Protein AF-A0A844QAG5-F1 (afdb_monomer_lite)

pLDDT: mean 86.27, std 10.76, range [54.09, 96.38]

Radius of gyration: 26.61 Å; chains: 1; bounding box: 76×36×63 Å

Secondary structure (DSSP, 8-state):
-HHHHHHHHHT-HHHHHHHHHHHHHH-TT-TTSHHHHHHHHHHHHT---PBPP--------SSHHHHHHHHHHHTT--BHHHHHHHHHHHHHHHHHHHHHHHHHHHHHHHHHHHHHHHHHHHHHHHHHHHHHHHT-

Sequence (136 aa):
METLERAIEEKDHATIKEELIRVLKENPRDQGGEVTRALQDVDQSGIDVWEAHDGDDLDVNFGTDGFELLLRGLNRNFSRDRYSRAMEIGDLAFKDQEEFDANNTYVKEGTIRGTLQIVGFMIVLMLFYYFVLMKR

Foldseek 3Di:
DVQCVVCLVVVPLLSLLVVLLVQCVVCVQCPVVSSVVSVVVNVVSVRPSADDDPPDDLPADLAPVSLVVLSVVCNVHVHPVSSVSSSVSSNRHVVVVVVVVVVVVVVVVVVVVVVVVVVVVVVVVVVVVVVVVVVD

Structure (mmCIF, N/CA/C/O backbone):
data_AF-A0A844QAG5-F1
#
_entry.id   AF-A0A844QAG5-F1
#
loop_
_atom_site.group_PDB
_atom_site.id
_atom_site.type_symbol
_atom_site.label_atom_id
_atom_site.label_alt_id
_atom_site.label_comp_id
_atom_site.label_asym_id
_atom_site.label_entity_id
_atom_site.label_seq_id
_atom_site.pdbx_PDB_ins_code
_atom_site.Cartn_x
_atom_site.Cartn_y
_atom_site.Cartn_z
_atom_site.occupancy
_atom_site.B_iso_or_equiv
_atom_site.auth_seq_id
_atom_site.auth_comp_id
_atom_site.auth_asym_id
_atom_site.auth_atom_id
_atom_site.pdbx_PDB_model_num
ATOM 1 N N . MET A 1 1 ? 5.182 4.446 11.000 1.00 69.50 1 MET A N 1
ATOM 2 C CA . MET A 1 1 ? 4.888 3.277 11.852 1.00 69.50 1 MET A CA 1
ATOM 3 C C . MET A 1 1 ? 4.282 3.696 13.179 1.00 69.50 1 MET A C 1
ATOM 5 O O . MET A 1 1 ? 3.186 3.240 13.442 1.00 69.50 1 MET A O 1
ATOM 9 N N . GLU A 1 2 ? 4.866 4.644 13.924 1.00 80.94 2 GLU A N 1
ATOM 10 C CA . GLU A 1 2 ? 4.299 5.137 15.203 1.00 80.94 2 GLU A CA 1
ATOM 11 C C . GLU A 1 2 ? 2.806 5.534 15.121 1.00 80.94 2 GLU A C 1
ATOM 13 O O . GLU A 1 2 ? 2.021 5.227 16.012 1.00 80.94 2 GLU A O 1
ATOM 18 N N . THR A 1 3 ? 2.376 6.157 14.017 1.00 89.00 3 THR A N 1
ATOM 19 C CA . THR A 1 3 ? 0.962 6.510 13.797 1.00 89.00 3 THR A CA 1
ATOM 20 C C . THR A 1 3 ? 0.054 5.291 13.611 1.00 89.00 3 THR A C 1
ATOM 22 O O . THR A 1 3 ? -1.039 5.275 14.169 1.00 89.00 3 THR A O 1
ATOM 25 N N . LEU A 1 4 ? 0.504 4.271 12.871 1.00 92.25 4 LEU A N 1
ATOM 26 C CA . LEU A 1 4 ? -0.242 3.026 12.661 1.00 92.25 4 LEU A CA 1
ATOM 27 C C . LEU A 1 4 ? -0.311 2.205 13.952 1.00 92.25 4 LEU A C 1
ATOM 29 O O . LEU A 1 4 ? -1.381 1.730 14.310 1.00 92.25 4 LEU A O 1
ATOM 33 N N . GLU A 1 5 ? 0.807 2.087 14.669 1.00 93.25 5 GLU A N 1
ATOM 34 C CA . GLU A 1 5 ? 0.885 1.401 15.963 1.00 93.25 5 GLU A CA 1
ATOM 35 C C . GLU A 1 5 ? -0.102 2.014 16.962 1.00 93.25 5 GLU A C 1
ATOM 37 O O . GLU A 1 5 ? -0.937 1.303 17.520 1.00 93.25 5 GLU A O 1
ATOM 42 N N . ARG A 1 6 ? -0.103 3.348 17.100 1.00 95.19 6 ARG A N 1
ATOM 43 C CA . ARG A 1 6 ? -1.080 4.049 17.942 1.00 95.19 6 ARG A CA 1
ATOM 44 C C . ARG A 1 6 ? -2.520 3.814 17.478 1.00 95.19 6 ARG A C 1
ATOM 46 O O . ARG A 1 6 ? -3.392 3.575 18.306 1.00 95.19 6 ARG A O 1
ATOM 53 N N . ALA A 1 7 ? -2.785 3.857 16.172 1.00 94.94 7 ALA A N 1
ATOM 54 C CA . ALA A 1 7 ? -4.127 3.622 15.641 1.00 94.94 7 ALA A CA 1
ATOM 55 C C . ALA A 1 7 ? -4.619 2.186 15.906 1.00 94.94 7 ALA A C 1
ATOM 57 O O . ALA A 1 7 ? -5.797 1.985 16.195 1.00 94.94 7 ALA A O 1
ATOM 58 N N . ILE A 1 8 ? -3.722 1.195 15.865 1.00 95.44 8 ILE A N 1
ATOM 59 C CA . ILE A 1 8 ? -4.009 -0.193 16.250 1.00 95.44 8 ILE A CA 1
ATOM 60 C C . ILE A 1 8 ? -4.343 -0.278 17.746 1.00 95.44 8 ILE A C 1
ATOM 62 O O . ILE A 1 8 ? -5.351 -0.883 18.114 1.00 95.44 8 ILE A O 1
ATOM 66 N N . GLU A 1 9 ? -3.546 0.352 18.614 1.00 95.06 9 GLU A N 1
ATOM 67 C CA . GLU A 1 9 ? -3.796 0.382 20.063 1.00 95.06 9 GLU A CA 1
ATOM 68 C C . GLU A 1 9 ? -5.146 1.029 20.408 1.00 95.06 9 GLU A C 1
ATOM 70 O O . GLU A 1 9 ? -5.907 0.509 21.230 1.00 95.06 9 GLU A O 1
ATOM 75 N N . GLU A 1 10 ? -5.469 2.137 19.741 1.00 96.00 10 GLU A N 1
ATOM 76 C CA . GLU A 1 10 ? -6.718 2.886 19.909 1.00 96.00 10 GLU A CA 1
ATOM 77 C C . GLU A 1 10 ? -7.911 2.236 19.186 1.00 96.00 10 GLU A C 1
ATOM 79 O O . GLU A 1 10 ? -9.057 2.634 19.406 1.00 96.00 10 GLU A O 1
ATOM 84 N N . LYS A 1 11 ? -7.662 1.208 18.361 1.00 94.06 11 LYS A N 1
ATOM 85 C CA . LYS A 1 11 ? -8.641 0.573 17.463 1.00 94.06 11 LYS A CA 1
ATOM 86 C C . LYS A 1 11 ? -9.345 1.585 16.559 1.00 94.06 11 LYS A C 1
ATOM 88 O O . LYS A 1 11 ? -10.547 1.484 16.310 1.00 94.06 11 LYS A O 1
ATOM 93 N N . ASP A 1 12 ? -8.603 2.568 16.063 1.00 96.25 12 ASP A N 1
ATOM 94 C CA . ASP A 1 12 ? -9.116 3.568 15.137 1.00 96.25 12 ASP A CA 1
ATOM 95 C C . ASP A 1 12 ? -9.095 3.025 13.703 1.00 96.25 12 ASP A C 1
ATOM 97 O O . ASP A 1 12 ? -8.116 3.150 12.967 1.00 96.25 12 ASP A O 1
ATOM 101 N N . HIS A 1 13 ? -10.213 2.422 13.294 1.00 95.31 13 HIS A N 1
ATOM 102 C CA . HIS A 1 13 ? -10.372 1.847 11.958 1.00 95.31 13 HIS A CA 1
ATOM 103 C C . HIS A 1 13 ? -10.135 2.867 10.836 1.00 95.31 13 HIS A C 1
ATOM 105 O O . HIS A 1 13 ? -9.646 2.479 9.776 1.00 95.31 13 HIS A O 1
ATOM 111 N N . ALA A 1 14 ? -10.499 4.139 11.028 1.00 94.81 14 ALA A N 1
ATOM 112 C CA . ALA A 1 14 ? -10.340 5.152 9.988 1.00 94.81 14 ALA A CA 1
ATOM 113 C C . ALA A 1 14 ? -8.856 5.465 9.783 1.00 94.81 14 ALA A C 1
ATOM 115 O O . ALA A 1 14 ? -8.352 5.342 8.667 1.00 94.81 14 ALA A O 1
ATOM 116 N N . THR A 1 15 ? -8.143 5.744 10.876 1.00 95.94 15 THR A N 1
ATOM 117 C CA . THR A 1 15 ? -6.706 6.033 10.826 1.00 95.94 15 THR A CA 1
ATOM 118 C C . THR A 1 15 ? -5.900 4.825 10.341 1.00 95.94 15 THR A C 1
ATOM 120 O O . THR A 1 15 ? -4.976 4.996 9.551 1.00 95.94 15 THR A O 1
ATOM 123 N N . ILE A 1 16 ? -6.264 3.591 10.720 1.00 96.38 16 ILE A N 1
ATOM 124 C CA . ILE A 1 16 ? -5.591 2.385 10.201 1.00 96.38 16 ILE A CA 1
ATOM 125 C C . ILE A 1 16 ? -5.711 2.306 8.672 1.00 96.38 16 ILE A C 1
ATOM 127 O O . ILE A 1 16 ? -4.712 2.085 7.989 1.00 96.38 16 ILE A O 1
ATOM 131 N N . LYS A 1 17 ? -6.917 2.503 8.121 1.00 96.31 17 LYS A N 1
ATOM 132 C CA . LYS A 1 17 ? -7.145 2.477 6.666 1.00 96.31 17 LYS A CA 1
ATOM 133 C C . LYS A 1 17 ? -6.330 3.557 5.959 1.00 96.31 17 LYS A C 1
ATOM 135 O O . LYS A 1 17 ? -5.650 3.261 4.980 1.00 96.31 17 LYS A O 1
ATOM 140 N N . GLU A 1 18 ? -6.366 4.788 6.466 1.00 95.69 18 GLU A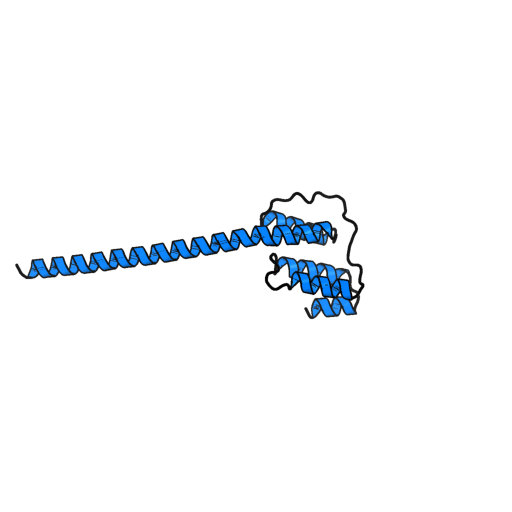 N 1
ATOM 141 C CA . GLU A 1 18 ? -5.602 5.908 5.907 1.00 95.69 18 GLU A CA 1
ATOM 142 C C . GLU A 1 18 ? -4.096 5.628 5.908 1.00 95.69 18 GLU A C 1
ATOM 144 O O . GLU A 1 18 ? -3.426 5.847 4.898 1.00 95.69 18 GLU A O 1
ATOM 149 N N . GLU A 1 19 ? -3.569 5.074 7.001 1.00 95.88 19 GLU A N 1
ATOM 150 C CA . GLU A 1 19 ? -2.156 4.727 7.121 1.00 95.88 19 GLU A CA 1
ATOM 151 C C . GLU A 1 19 ? -1.745 3.594 6.175 1.00 95.88 19 GLU A C 1
ATOM 153 O O . GLU A 1 19 ? -0.699 3.694 5.534 1.00 95.88 19 GLU A O 1
ATOM 158 N N . LEU A 1 20 ? -2.568 2.553 6.009 1.00 95.88 20 LEU A N 1
ATOM 159 C CA . LEU A 1 20 ? -2.300 1.486 5.036 1.00 95.88 20 LEU A CA 1
ATOM 160 C C . LEU A 1 20 ? -2.277 2.025 3.596 1.00 95.88 20 LEU A C 1
ATOM 162 O O . LEU A 1 20 ? -1.373 1.696 2.827 1.00 95.88 20 LEU A O 1
ATOM 166 N N . ILE A 1 21 ? -3.223 2.902 3.234 1.00 96.06 21 ILE A N 1
ATOM 167 C CA . ILE A 1 21 ? -3.247 3.565 1.917 1.00 96.06 21 ILE A CA 1
ATOM 168 C C . ILE A 1 21 ? -2.012 4.453 1.740 1.00 96.06 21 ILE A C 1
ATOM 170 O O . ILE A 1 21 ? -1.401 4.447 0.670 1.00 96.06 21 ILE A O 1
ATOM 174 N N . ARG A 1 22 ? -1.627 5.208 2.776 1.00 95.69 22 ARG A N 1
ATOM 175 C CA . ARG A 1 22 ? -0.449 6.082 2.765 1.00 95.69 22 ARG A CA 1
ATOM 176 C C . ARG A 1 22 ? 0.829 5.279 2.532 1.00 95.69 22 ARG A C 1
ATOM 178 O O . ARG A 1 22 ? 1.592 5.621 1.633 1.00 95.69 22 ARG A O 1
ATOM 185 N N . VAL A 1 23 ? 1.031 4.195 3.282 1.00 95.12 23 VAL A N 1
ATOM 186 C CA . VAL A 1 23 ? 2.205 3.318 3.143 1.00 95.12 23 VAL A CA 1
ATOM 187 C C . VAL A 1 23 ? 2.242 2.673 1.758 1.00 95.12 23 VAL A C 1
ATOM 189 O O . VAL A 1 23 ? 3.297 2.669 1.129 1.00 95.12 23 VAL A O 1
ATOM 192 N N . LEU A 1 24 ? 1.102 2.201 1.241 1.00 95.19 24 LEU A N 1
ATOM 193 C CA . LEU A 1 24 ? 1.009 1.668 -0.120 1.00 95.19 24 LEU A CA 1
ATOM 194 C C . LEU A 1 24 ? 1.349 2.725 -1.180 1.00 95.19 24 LEU A C 1
ATOM 196 O O . LEU A 1 24 ? 2.050 2.430 -2.141 1.00 95.19 24 LEU A O 1
ATOM 200 N N . LYS A 1 25 ? 0.889 3.966 -1.010 1.00 94.50 25 LYS A N 1
ATOM 201 C CA . LYS A 1 25 ? 1.195 5.068 -1.929 1.00 94.50 25 LYS A CA 1
ATOM 202 C C . LYS A 1 25 ? 2.675 5.454 -1.919 1.00 94.50 25 LYS A C 1
ATOM 204 O O . LYS A 1 25 ? 3.227 5.772 -2.968 1.00 94.50 25 LYS A O 1
ATOM 209 N N . GLU A 1 26 ? 3.294 5.475 -0.742 1.00 93.50 26 GLU A N 1
ATOM 210 C CA . GLU A 1 26 ? 4.717 5.795 -0.570 1.00 93.50 26 GLU A CA 1
ATOM 211 C C . GLU A 1 26 ? 5.619 4.665 -1.081 1.00 93.50 26 GLU A C 1
ATOM 213 O O . GLU A 1 26 ? 6.687 4.932 -1.628 1.00 93.50 26 GLU A O 1
ATOM 218 N N . ASN A 1 27 ? 5.161 3.416 -0.959 1.00 93.88 27 ASN A N 1
ATOM 219 C CA . ASN A 1 27 ? 5.905 2.216 -1.328 1.00 93.88 27 ASN A CA 1
ATOM 220 C C . ASN A 1 27 ? 5.098 1.303 -2.272 1.00 93.88 27 ASN A C 1
ATOM 222 O O . ASN A 1 27 ? 4.824 0.152 -1.926 1.00 93.88 27 ASN A O 1
ATOM 226 N N . PRO A 1 28 ? 4.755 1.758 -3.491 1.00 92.56 28 PRO A N 1
ATOM 227 C CA . PRO A 1 28 ? 3.841 1.043 -4.388 1.00 92.56 28 PRO A CA 1
ATOM 228 C C . PRO A 1 28 ? 4.330 -0.349 -4.802 1.00 92.56 28 PRO A C 1
ATOM 230 O O . PRO A 1 28 ? 3.522 -1.217 -5.112 1.00 92.56 28 PRO A O 1
ATOM 233 N N . ARG A 1 29 ? 5.648 -0.579 -4.779 1.00 93.00 29 ARG A N 1
ATOM 234 C CA . ARG A 1 29 ? 6.280 -1.862 -5.134 1.00 93.00 29 ARG A CA 1
ATOM 235 C C . ARG A 1 29 ? 6.597 -2.755 -3.942 1.00 93.00 29 ARG A C 1
ATOM 237 O O . ARG A 1 29 ? 7.117 -3.849 -4.121 1.00 93.00 29 ARG A O 1
ATOM 244 N N . ASP A 1 30 ? 6.410 -2.238 -2.732 1.00 93.00 30 ASP A N 1
ATOM 245 C CA . ASP A 1 30 ? 6.743 -2.913 -1.481 1.00 93.00 30 ASP A CA 1
ATOM 246 C C . ASP A 1 30 ? 8.136 -3.587 -1.439 1.00 93.00 30 ASP A C 1
ATOM 248 O O . ASP A 1 30 ? 8.327 -4.632 -0.820 1.00 93.00 30 ASP A O 1
ATOM 252 N N . GLN A 1 31 ? 9.151 -3.003 -2.088 1.00 87.50 31 GLN A N 1
ATOM 253 C CA . GLN A 1 31 ? 10.493 -3.609 -2.170 1.00 87.50 31 GLN A CA 1
ATOM 254 C C . GLN A 1 31 ? 11.140 -3.814 -0.790 1.00 87.50 31 GLN A C 1
ATOM 256 O O . GLN A 1 31 ? 11.938 -4.731 -0.601 1.00 87.50 31 GLN A O 1
ATOM 261 N N . GLY A 1 32 ? 10.790 -2.961 0.178 1.00 87.12 32 GLY A N 1
ATOM 262 C CA . GLY A 1 32 ? 11.212 -3.073 1.574 1.00 87.12 32 GLY A CA 1
ATOM 263 C C . GLY A 1 32 ? 10.296 -3.940 2.446 1.00 87.12 32 GLY A C 1
ATOM 264 O O . GLY A 1 32 ? 10.590 -4.121 3.630 1.00 87.12 32 GLY A O 1
ATOM 265 N N . GLY A 1 33 ? 9.182 -4.453 1.917 1.00 91.38 33 GLY A N 1
ATOM 266 C CA . GLY A 1 33 ? 8.171 -5.184 2.684 1.00 91.38 33 GLY A CA 1
ATOM 267 C C . GLY A 1 33 ? 7.434 -4.325 3.720 1.00 91.38 33 GLY A C 1
ATOM 268 O O . GLY A 1 33 ? 6.938 -4.864 4.703 1.00 91.38 33 GLY A O 1
ATOM 269 N N . GLU A 1 34 ? 7.443 -2.998 3.585 1.00 92.75 34 GLU A N 1
ATOM 270 C CA . GLU A 1 34 ? 6.785 -2.058 4.502 1.00 92.75 34 GLU A CA 1
ATOM 271 C C . GLU A 1 34 ? 5.260 -2.150 4.432 1.00 92.75 34 GLU A C 1
ATOM 273 O O . GLU A 1 34 ? 4.611 -2.180 5.476 1.00 92.75 34 GLU A O 1
ATOM 278 N N . VAL A 1 35 ? 4.699 -2.265 3.226 1.00 93.00 35 VAL A N 1
ATOM 279 C CA . VAL A 1 35 ? 3.260 -2.458 3.000 1.00 93.00 35 VAL A CA 1
ATOM 280 C C . VAL A 1 35 ? 2.832 -3.801 3.585 1.00 93.00 35 VAL A C 1
ATOM 282 O O . VAL A 1 35 ? 1.861 -3.868 4.339 1.00 93.00 35 VAL A O 1
ATOM 285 N N . THR A 1 36 ? 3.582 -4.868 3.288 1.00 93.31 36 THR A N 1
ATOM 286 C CA . THR A 1 36 ? 3.304 -6.211 3.811 1.00 93.31 36 THR A CA 1
ATOM 287 C C . THR A 1 36 ? 3.397 -6.260 5.336 1.00 93.31 36 THR A C 1
ATOM 289 O O . THR A 1 36 ? 2.530 -6.854 5.975 1.00 93.31 36 THR A O 1
ATOM 292 N N . ARG A 1 37 ? 4.412 -5.626 5.940 1.00 94.94 37 ARG A N 1
ATOM 293 C CA . ARG A 1 37 ? 4.562 -5.561 7.404 1.00 94.94 37 ARG A CA 1
ATOM 294 C C . ARG A 1 37 ? 3.415 -4.797 8.058 1.00 94.94 37 ARG A C 1
ATOM 296 O O . ARG A 1 37 ? 2.791 -5.332 8.963 1.00 94.94 37 ARG A O 1
ATOM 303 N N . ALA A 1 38 ? 3.082 -3.612 7.544 1.00 93.81 38 ALA A N 1
ATOM 304 C CA . ALA A 1 38 ? 1.966 -2.819 8.054 1.00 93.81 38 ALA A CA 1
ATOM 305 C C . ALA A 1 38 ? 0.641 -3.601 8.015 1.00 93.81 38 ALA A C 1
ATOM 307 O O . ALA A 1 38 ? -0.136 -3.564 8.968 1.00 93.81 38 ALA A O 1
ATOM 308 N N . LEU A 1 39 ? 0.403 -4.362 6.942 1.00 94.00 39 LEU A N 1
ATOM 309 C CA . LEU A 1 39 ? -0.773 -5.220 6.831 1.00 94.00 39 LEU A CA 1
ATOM 310 C C . LEU A 1 39 ? -0.766 -6.367 7.849 1.00 94.00 39 LEU A C 1
ATOM 312 O O . LEU A 1 39 ? -1.791 -6.654 8.466 1.00 94.00 39 LEU A O 1
ATOM 316 N N . GLN A 1 40 ? 0.390 -7.008 8.041 1.00 94.56 40 GLN A N 1
ATOM 317 C CA . GLN A 1 40 ? 0.558 -8.077 9.025 1.00 94.56 40 GLN A CA 1
ATOM 318 C C . GLN A 1 40 ? 0.330 -7.588 10.456 1.00 94.56 40 GLN A C 1
ATOM 320 O O . GLN A 1 40 ? -0.299 -8.308 11.227 1.00 94.56 40 GLN A O 1
ATOM 325 N N . ASP A 1 41 ? 0.795 -6.389 10.804 1.00 94.56 41 ASP A N 1
ATOM 326 C CA . ASP A 1 41 ? 0.592 -5.805 12.134 1.00 94.56 41 ASP A CA 1
ATOM 327 C C . ASP A 1 41 ? -0.908 -5.617 12.429 1.00 94.56 41 ASP A C 1
ATOM 329 O O . ASP A 1 41 ? -1.395 -5.975 13.506 1.00 94.56 41 ASP A O 1
ATOM 333 N N . VAL A 1 42 ? -1.672 -5.143 11.436 1.00 94.19 42 VAL A N 1
ATOM 334 C CA . VAL A 1 42 ? -3.133 -5.005 11.536 1.00 94.19 42 VAL A CA 1
ATOM 335 C C . VAL A 1 42 ? -3.811 -6.373 11.647 1.00 94.19 42 VAL A C 1
ATOM 337 O O . VAL A 1 42 ? -4.602 -6.578 12.567 1.00 94.19 42 VAL A O 1
ATOM 340 N N . ASP A 1 43 ? -3.476 -7.336 10.785 1.00 93.19 43 ASP A N 1
ATOM 341 C CA . ASP A 1 43 ? -4.067 -8.683 10.830 1.00 93.19 43 ASP A CA 1
ATOM 342 C C . ASP A 1 43 ? -3.761 -9.398 12.171 1.00 93.19 43 ASP A C 1
ATOM 344 O O . ASP A 1 43 ? -4.638 -10.049 12.745 1.00 93.19 43 ASP A O 1
ATOM 348 N N . GLN A 1 44 ? -2.550 -9.244 12.725 1.00 94.62 44 GLN A N 1
ATOM 349 C CA . GLN A 1 44 ? -2.155 -9.828 14.019 1.00 94.62 44 GLN A CA 1
ATOM 350 C C . GLN A 1 44 ? -2.859 -9.181 15.217 1.00 94.62 44 GLN A C 1
ATOM 352 O O . GLN A 1 44 ? -3.064 -9.842 16.237 1.00 94.62 44 GLN A O 1
ATOM 357 N N . SER A 1 45 ? -3.265 -7.915 15.098 1.00 93.25 45 SER A N 1
ATOM 358 C CA . SER A 1 45 ? -4.037 -7.221 16.135 1.00 93.25 45 SER A CA 1
ATOM 359 C C . SER A 1 45 ? -5.489 -7.714 16.250 1.00 93.25 45 SER A C 1
ATOM 361 O O . SER A 1 45 ? -6.172 -7.418 17.234 1.00 93.25 45 SER A O 1
ATOM 363 N N . GLY A 1 46 ? -5.968 -8.481 15.261 1.00 91.56 46 GLY A N 1
ATOM 364 C CA . GLY A 1 46 ? -7.338 -8.991 15.204 1.00 91.56 46 GLY A CA 1
ATOM 365 C C . GLY A 1 46 ? -8.391 -7.921 14.894 1.00 91.56 46 GLY A C 1
ATOM 366 O O . GLY A 1 46 ? -9.578 -8.153 15.128 1.00 91.56 46 GLY A O 1
ATOM 367 N N . ILE A 1 47 ? -7.976 -6.751 14.402 1.00 91.94 47 ILE A N 1
ATOM 368 C CA . ILE A 1 47 ? -8.874 -5.674 13.981 1.00 91.94 47 ILE A CA 1
ATOM 369 C C . ILE A 1 47 ? -9.343 -5.953 12.553 1.00 91.94 47 ILE A C 1
ATOM 371 O O . ILE A 1 47 ? -8.543 -6.005 11.621 1.00 91.94 47 ILE A O 1
ATOM 375 N N . ASP A 1 48 ? -10.656 -6.090 12.370 1.00 93.12 48 ASP A N 1
ATOM 376 C CA . ASP A 1 48 ? -11.241 -6.217 11.038 1.00 93.12 48 ASP A CA 1
ATOM 377 C C . ASP A 1 48 ? -11.468 -4.832 10.421 1.00 93.12 48 ASP A C 1
ATOM 379 O O . ASP A 1 48 ? -12.433 -4.126 10.729 1.00 93.12 48 ASP A O 1
ATOM 383 N N . VAL A 1 49 ? -10.527 -4.412 9.579 1.00 94.00 49 VAL A N 1
ATOM 384 C CA . VAL A 1 49 ? -10.622 -3.163 8.806 1.00 94.00 49 VAL A CA 1
ATOM 385 C C . VAL A 1 49 ? -11.264 -3.367 7.439 1.00 94.00 49 VAL A C 1
ATOM 387 O O . VAL A 1 49 ? -11.524 -2.388 6.739 1.00 94.00 49 VAL A O 1
ATOM 390 N N . TRP A 1 50 ? -11.503 -4.617 7.049 1.00 95.88 50 TRP A N 1
ATOM 391 C CA . TRP A 1 50 ? -11.896 -4.961 5.697 1.00 95.88 50 TRP A CA 1
ATOM 392 C C . TRP A 1 50 ? -13.380 -4.743 5.477 1.00 95.88 50 TRP A C 1
ATOM 394 O O . TRP A 1 50 ? -14.232 -5.153 6.260 1.00 95.88 50 TRP A O 1
ATOM 404 N N . GLU A 1 51 ? -13.692 -4.118 4.354 1.00 95.31 51 GLU A N 1
ATOM 405 C CA . GLU A 1 51 ? -15.061 -3.961 3.897 1.00 95.31 51 GLU A CA 1
ATOM 406 C C . GLU A 1 51 ? -15.365 -4.986 2.808 1.00 95.31 51 GLU A C 1
ATOM 408 O O . GLU A 1 51 ? -14.483 -5.414 2.055 1.00 95.31 51 GLU A O 1
ATOM 413 N N . ALA A 1 52 ? -16.638 -5.371 2.705 1.00 94.75 52 ALA A N 1
ATOM 414 C CA . ALA A 1 52 ? -17.101 -6.118 1.547 1.00 94.75 52 ALA A CA 1
ATOM 415 C C . ALA A 1 52 ? -16.840 -5.287 0.286 1.00 94.75 52 ALA A C 1
ATOM 417 O O . ALA A 1 52 ? -17.083 -4.076 0.278 1.00 94.75 52 ALA A O 1
ATOM 418 N N . HIS A 1 53 ? -16.346 -5.934 -0.766 1.00 92.69 53 HIS A N 1
ATOM 419 C CA . HIS A 1 53 ? -16.179 -5.279 -2.053 1.00 92.69 53 HIS A CA 1
ATOM 420 C C . HIS A 1 53 ? -17.535 -4.776 -2.566 1.00 92.69 53 HIS A C 1
ATOM 422 O O . HIS A 1 53 ? -18.525 -5.511 -2.551 1.00 92.69 53 HIS A O 1
ATOM 428 N N . ASP A 1 54 ? -17.577 -3.518 -2.996 1.00 89.81 54 ASP A N 1
ATOM 429 C CA . ASP A 1 54 ? -18.795 -2.830 -3.444 1.00 89.81 54 ASP A CA 1
ATOM 430 C C . ASP A 1 54 ? -19.273 -3.255 -4.845 1.00 89.81 54 ASP A C 1
ATOM 432 O O . ASP A 1 54 ? -20.392 -2.924 -5.238 1.00 89.81 54 ASP A O 1
ATOM 436 N N . GLY A 1 55 ? -18.472 -4.046 -5.566 1.00 86.31 55 GLY A N 1
ATOM 437 C CA . GLY A 1 55 ? -18.811 -4.576 -6.887 1.00 86.31 55 GLY A CA 1
ATOM 438 C C . GLY A 1 55 ? -18.462 -3.640 -8.043 1.00 86.31 55 GLY A C 1
ATOM 439 O O . GLY A 1 55 ? -18.786 -3.964 -9.186 1.00 86.31 55 GLY A O 1
ATOM 440 N N . ASP A 1 56 ? -17.798 -2.516 -7.768 1.00 86.62 56 ASP A N 1
ATOM 441 C CA . ASP A 1 56 ? -17.199 -1.695 -8.816 1.00 86.62 56 ASP A CA 1
ATOM 442 C C . ASP A 1 56 ? -16.102 -2.468 -9.556 1.00 86.62 56 ASP A C 1
ATOM 444 O O . ASP A 1 56 ? -15.459 -3.374 -9.021 1.00 86.62 56 ASP A O 1
ATOM 448 N N . ASP A 1 57 ? -15.849 -2.065 -10.797 1.00 83.19 57 ASP A N 1
ATOM 449 C CA . ASP A 1 57 ? -14.812 -2.688 -11.604 1.00 83.19 57 ASP A CA 1
ATOM 450 C C . ASP A 1 57 ? -13.400 -2.401 -11.055 1.00 83.19 57 ASP A C 1
ATOM 452 O O . ASP A 1 57 ? -13.084 -1.294 -10.602 1.00 83.19 57 ASP A O 1
ATOM 456 N N . LEU A 1 58 ? -12.550 -3.426 -11.121 1.00 87.25 58 LEU A N 1
ATOM 457 C CA . LEU A 1 58 ? -11.125 -3.388 -10.779 1.00 87.25 58 LEU A CA 1
ATOM 458 C C . LEU A 1 58 ? -10.239 -3.380 -12.033 1.00 87.25 58 LEU A C 1
ATOM 460 O O . LEU A 1 58 ? -9.007 -3.326 -11.918 1.00 87.25 58 LEU A O 1
ATOM 464 N N . ASP A 1 59 ? -10.851 -3.447 -13.219 1.00 83.69 59 ASP A N 1
ATOM 465 C CA . ASP A 1 59 ? -10.175 -3.311 -14.502 1.00 83.69 59 ASP A CA 1
ATOM 466 C C . ASP A 1 59 ? -9.782 -1.849 -14.740 1.00 83.69 59 ASP A C 1
ATOM 468 O O . ASP A 1 59 ? -10.516 -1.021 -15.283 1.00 83.69 59 ASP A O 1
ATOM 472 N N . VAL A 1 60 ? -8.593 -1.512 -14.253 1.00 81.31 60 VAL A N 1
ATOM 473 C CA . VAL A 1 60 ? -7.943 -0.228 -14.490 1.00 81.31 60 VAL A CA 1
ATOM 474 C C . VAL A 1 60 ? -6.655 -0.446 -15.274 1.00 81.31 60 VAL A C 1
ATOM 476 O O . VAL A 1 60 ? -6.043 -1.514 -15.232 1.00 81.31 60 VAL A O 1
ATOM 479 N N . ASN A 1 61 ? -6.218 0.600 -15.972 1.00 85.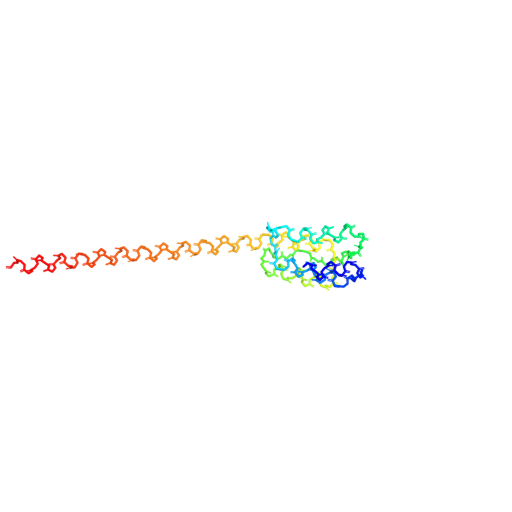00 61 ASN A N 1
ATOM 480 C CA . ASN A 1 61 ? -4.957 0.590 -16.704 1.00 85.00 61 ASN A CA 1
ATOM 481 C C . ASN A 1 61 ? -3.780 0.228 -15.774 1.00 85.00 61 ASN A C 1
ATOM 483 O O . ASN A 1 61 ? -3.695 0.732 -14.659 1.00 85.00 61 ASN A O 1
ATOM 487 N N . PHE A 1 62 ? -2.829 -0.573 -16.248 1.00 82.56 62 PHE A N 1
ATOM 488 C CA . PHE A 1 62 ? -1.669 -1.043 -15.476 1.00 82.56 62 PHE A CA 1
ATOM 489 C C . PHE A 1 62 ? -0.575 0.025 -15.266 1.00 82.56 62 PHE A C 1
ATOM 491 O O . PHE A 1 62 ? 0.561 -0.298 -14.938 1.00 82.56 62 PHE A O 1
ATOM 498 N N . GLY A 1 63 ? -0.904 1.301 -15.473 1.00 86.31 63 GLY A N 1
ATOM 499 C CA . GLY A 1 63 ? -0.009 2.434 -15.255 1.00 86.31 63 GLY A CA 1
ATOM 500 C C . GLY A 1 63 ? -0.279 3.163 -13.940 1.00 86.31 63 GLY A C 1
ATOM 501 O O . GLY A 1 63 ? -1.228 2.866 -13.210 1.00 86.31 63 GLY A O 1
ATOM 502 N N . THR A 1 64 ? 0.524 4.191 -13.678 1.00 88.38 64 THR A N 1
ATOM 503 C CA . THR A 1 64 ? 0.416 5.055 -12.490 1.00 88.38 64 THR A CA 1
ATOM 504 C C . THR A 1 64 ? -0.973 5.687 -12.334 1.00 88.38 64 THR A C 1
ATOM 506 O O . THR A 1 64 ? -1.484 5.789 -11.221 1.00 88.38 64 THR A O 1
ATOM 509 N N . ASP A 1 65 ? -1.641 6.020 -13.441 1.00 90.44 65 ASP A N 1
ATOM 510 C CA . ASP A 1 65 ? -3.015 6.537 -13.428 1.00 90.44 65 ASP A CA 1
ATOM 511 C C . ASP A 1 65 ? -4.029 5.525 -12.870 1.00 90.44 65 ASP A C 1
ATOM 513 O O . ASP A 1 65 ? -4.943 5.897 -12.129 1.00 90.44 65 ASP A O 1
ATOM 517 N N . GLY A 1 66 ? -3.878 4.241 -13.212 1.00 90.25 66 GLY A N 1
ATOM 518 C CA . GLY A 1 66 ? -4.740 3.184 -12.684 1.00 90.25 66 GLY A CA 1
ATOM 519 C C . GLY A 1 66 ? -4.464 2.904 -11.214 1.00 90.25 66 GLY A C 1
ATOM 520 O O . GLY A 1 66 ? -5.404 2.730 -10.439 1.00 90.25 66 GLY A O 1
ATOM 521 N N . PHE A 1 67 ? -3.198 2.977 -10.799 1.00 93.50 67 PHE A N 1
ATOM 522 C CA . PHE A 1 67 ? -2.830 2.915 -9.387 1.00 93.50 67 PHE A CA 1
ATOM 523 C C . PHE A 1 67 ? -3.511 4.029 -8.569 1.00 93.50 67 PHE A C 1
ATOM 525 O O . PHE A 1 67 ? -4.186 3.750 -7.579 1.00 93.50 67 PHE A O 1
ATOM 532 N N . GLU A 1 68 ? -3.458 5.284 -9.026 1.00 93.00 68 GLU A N 1
ATOM 533 C CA . GLU A 1 68 ? -4.128 6.418 -8.364 1.00 93.00 68 GLU A CA 1
ATOM 534 C C . GLU A 1 68 ? -5.667 6.308 -8.368 1.00 93.00 68 GLU A C 1
ATOM 536 O O . GLU A 1 68 ? -6.352 6.844 -7.488 1.00 93.00 68 GLU A O 1
ATOM 541 N N . LEU A 1 69 ? -6.261 5.627 -9.354 1.00 92.50 69 LEU A N 1
ATOM 542 C CA . LEU A 1 69 ? -7.693 5.303 -9.338 1.00 92.50 69 LEU A CA 1
ATOM 543 C C . LEU A 1 69 ? -8.026 4.278 -8.249 1.00 92.50 69 LEU A C 1
ATOM 545 O O . LEU A 1 69 ? -9.006 4.469 -7.525 1.00 92.50 69 LEU A O 1
ATOM 549 N N . LEU A 1 70 ? -7.200 3.244 -8.083 1.00 93.25 70 LEU A N 1
ATOM 550 C CA . LEU A 1 70 ? -7.391 2.236 -7.040 1.00 93.25 70 LEU A CA 1
ATOM 551 C C . LEU A 1 70 ? -7.192 2.809 -5.636 1.00 93.25 70 LEU A C 1
ATOM 553 O O . LEU A 1 70 ? -8.013 2.531 -4.765 1.00 93.25 70 LEU A O 1
ATOM 557 N N . LEU A 1 71 ? -6.199 3.680 -5.423 1.00 94.38 71 LEU A N 1
ATOM 558 C CA . LEU A 1 71 ? -6.020 4.372 -4.137 1.00 94.38 71 LEU A CA 1
ATOM 559 C C . LEU A 1 71 ? -7.245 5.226 -3.769 1.00 94.38 71 LEU A C 1
ATOM 561 O O . LEU A 1 71 ? -7.698 5.229 -2.625 1.00 94.38 71 LEU A O 1
ATOM 565 N N . ARG A 1 72 ? -7.845 5.915 -4.748 1.00 92.94 72 ARG A N 1
ATOM 566 C CA . ARG A 1 72 ? -9.113 6.639 -4.543 1.00 92.94 72 ARG A CA 1
ATOM 567 C C . ARG A 1 72 ? -10.290 5.702 -4.280 1.00 92.94 72 ARG A C 1
ATOM 569 O O . ARG A 1 72 ? -11.195 6.066 -3.531 1.00 92.94 72 ARG A O 1
ATOM 576 N N . GLY A 1 73 ? -10.296 4.520 -4.893 1.00 92.75 73 GLY A N 1
ATOM 577 C CA . GLY A 1 73 ? -11.251 3.451 -4.601 1.00 92.75 73 GLY A CA 1
ATOM 578 C C . GLY A 1 73 ? -11.155 2.984 -3.151 1.00 92.75 73 GLY A C 1
ATOM 579 O O . GLY A 1 73 ? -12.170 2.951 -2.465 1.00 92.75 73 GLY A O 1
ATOM 580 N N . LEU A 1 74 ? -9.938 2.738 -2.663 1.00 94.62 74 LEU A N 1
ATOM 581 C CA . LEU A 1 74 ? -9.669 2.309 -1.287 1.00 94.62 74 LEU A CA 1
ATOM 582 C C . LEU A 1 74 ? -10.151 3.308 -0.230 1.00 94.62 74 LEU A C 1
ATOM 584 O O . LEU A 1 74 ? -10.666 2.889 0.800 1.00 94.62 74 LEU A O 1
ATOM 588 N N . ASN A 1 75 ? -10.069 4.614 -0.503 1.00 92.31 75 ASN A N 1
ATOM 589 C CA . ASN A 1 75 ? -10.626 5.645 0.385 1.00 92.31 75 ASN A CA 1
ATOM 590 C C . ASN A 1 75 ? -12.159 5.583 0.518 1.00 92.31 75 ASN A C 1
ATOM 592 O O . ASN A 1 75 ? -12.713 6.133 1.466 1.00 92.31 75 ASN A O 1
ATOM 596 N N . ARG A 1 76 ? -12.859 4.978 -0.450 1.00 92.25 76 ARG A N 1
ATOM 597 C CA . ARG A 1 76 ? -14.328 4.855 -0.454 1.00 92.25 76 ARG A CA 1
ATOM 598 C C . ARG A 1 76 ? -14.800 3.484 0.018 1.00 92.25 76 ARG A C 1
ATOM 600 O O . ARG A 1 76 ? -15.824 3.404 0.686 1.00 92.25 76 ARG A O 1
ATOM 607 N N . ASN A 1 77 ? -14.069 2.441 -0.361 1.00 95.00 77 ASN A N 1
ATOM 608 C CA . ASN A 1 77 ? -14.323 1.059 0.001 1.00 95.00 77 ASN A CA 1
ATOM 609 C C . ASN A 1 77 ? -12.986 0.350 0.235 1.00 95.00 77 ASN A C 1
ATOM 611 O O . ASN A 1 77 ? -12.283 -0.011 -0.711 1.00 95.00 77 ASN A O 1
ATOM 615 N N . PHE A 1 78 ? -12.631 0.149 1.498 1.00 96.06 78 PHE A N 1
ATOM 616 C CA . PHE A 1 78 ? -11.379 -0.485 1.894 1.00 96.06 78 PHE A CA 1
ATOM 617 C C . PHE A 1 78 ? -11.518 -2.013 1.881 1.00 96.06 78 PHE A C 1
ATOM 619 O O . PHE A 1 78 ? -11.545 -2.683 2.915 1.00 96.06 78 PHE A O 1
ATOM 626 N N . SER A 1 79 ? -11.665 -2.574 0.682 1.00 96.25 79 SER A N 1
ATOM 627 C CA . SER A 1 79 ? -11.806 -4.015 0.462 1.00 96.25 79 SER A CA 1
ATOM 628 C C . SER A 1 79 ? -10.472 -4.690 0.145 1.00 96.25 79 SER A C 1
ATOM 630 O O . SER A 1 79 ? -9.570 -4.096 -0.455 1.00 96.25 79 SER A O 1
ATOM 632 N N . ARG A 1 80 ? -10.362 -5.975 0.516 1.00 94.44 80 ARG A N 1
ATOM 633 C CA . ARG A 1 80 ? -9.174 -6.799 0.223 1.00 94.44 80 ARG A CA 1
ATOM 634 C C . ARG A 1 80 ? -8.890 -6.871 -1.277 1.00 94.44 80 ARG A C 1
ATOM 636 O O . ARG A 1 80 ? -7.731 -6.787 -1.671 1.00 94.44 80 ARG A O 1
ATOM 643 N N . ASP A 1 81 ? -9.933 -6.973 -2.101 1.00 94.06 81 ASP A N 1
ATOM 644 C CA . ASP A 1 81 ? -9.802 -7.083 -3.557 1.00 94.06 81 ASP A CA 1
ATOM 645 C C . ASP A 1 81 ? -9.165 -5.826 -4.163 1.00 94.06 81 ASP A C 1
ATOM 647 O O . ASP A 1 81 ? -8.182 -5.917 -4.901 1.00 94.06 81 ASP A O 1
ATOM 651 N N . ARG A 1 82 ? -9.654 -4.636 -3.782 1.00 93.81 82 ARG A N 1
ATOM 652 C CA . ARG A 1 82 ? -9.072 -3.356 -4.216 1.00 93.81 82 ARG A CA 1
ATOM 653 C C . ARG A 1 82 ? -7.635 -3.200 -3.734 1.00 93.81 82 ARG A C 1
ATOM 655 O O . ARG A 1 82 ? -6.789 -2.750 -4.502 1.00 93.81 82 ARG A O 1
ATOM 662 N N . TYR A 1 83 ? -7.354 -3.585 -2.490 1.00 94.44 83 TYR A N 1
ATOM 663 C CA . TYR A 1 83 ? -6.020 -3.446 -1.909 1.00 94.44 83 TYR A CA 1
ATOM 664 C C . TYR A 1 83 ? -5.012 -4.355 -2.613 1.00 94.44 83 TYR A C 1
ATOM 666 O O . TYR A 1 83 ? -3.951 -3.901 -3.037 1.00 94.44 83 TYR A O 1
ATOM 674 N N .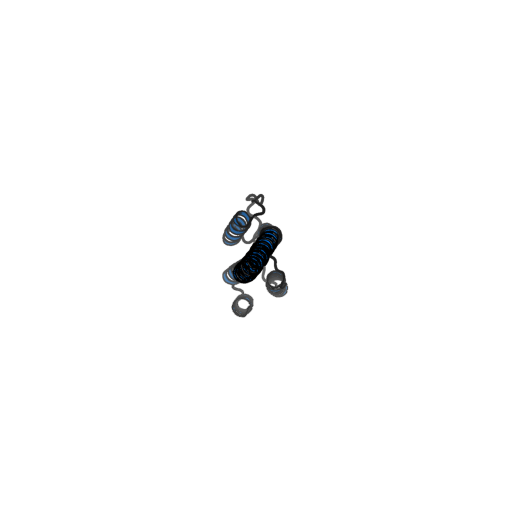 SER A 1 84 ? -5.379 -5.621 -2.827 1.00 93.50 84 SER A N 1
ATOM 675 C CA . SER A 1 84 ? -4.548 -6.578 -3.557 1.00 93.50 84 SER A CA 1
ATOM 676 C C . SER A 1 84 ? -4.307 -6.129 -4.995 1.00 93.50 84 SER A C 1
ATOM 678 O O . SER A 1 84 ? -3.183 -6.227 -5.486 1.00 93.50 84 SER A O 1
ATOM 680 N N . ARG A 1 85 ? -5.337 -5.607 -5.672 1.00 94.19 85 ARG A N 1
ATOM 681 C CA . ARG A 1 85 ? -5.191 -5.081 -7.032 1.00 94.19 85 ARG A CA 1
ATOM 682 C C . ARG A 1 85 ? -4.269 -3.864 -7.068 1.00 94.19 85 ARG A C 1
ATOM 684 O O . ARG A 1 85 ? -3.460 -3.733 -7.982 1.00 94.19 85 ARG A O 1
ATOM 691 N N . ALA A 1 86 ? -4.366 -2.988 -6.070 1.00 94.19 86 ALA A N 1
ATOM 692 C CA . ALA A 1 86 ? -3.507 -1.817 -5.952 1.00 94.19 86 ALA A CA 1
ATOM 693 C C . ALA A 1 86 ? -2.038 -2.208 -5.739 1.00 94.19 86 ALA A C 1
ATOM 695 O O . ALA A 1 86 ? -1.173 -1.606 -6.365 1.00 94.19 86 ALA A O 1
ATOM 696 N N . MET A 1 87 ? -1.754 -3.243 -4.940 1.00 94.06 87 MET A N 1
ATOM 697 C CA . MET A 1 87 ? -0.397 -3.792 -4.806 1.00 94.06 87 MET A CA 1
ATOM 698 C C . MET A 1 87 ? 0.135 -4.366 -6.126 1.00 94.06 87 MET A C 1
ATOM 700 O O . MET A 1 87 ? 1.270 -4.089 -6.500 1.00 94.06 87 MET A O 1
ATOM 704 N N . GLU A 1 88 ? -0.679 -5.135 -6.854 1.00 92.81 88 GLU A N 1
ATOM 705 C CA . GLU A 1 88 ? -0.278 -5.726 -8.138 1.00 92.81 88 GLU A CA 1
ATOM 706 C C . GLU A 1 88 ? 0.069 -4.649 -9.177 1.00 92.81 88 GLU A C 1
ATOM 708 O O . GLU A 1 88 ? 1.129 -4.694 -9.803 1.00 92.81 88 GLU A O 1
ATOM 713 N N . ILE A 1 89 ? -0.807 -3.655 -9.347 1.00 92.25 89 ILE A N 1
ATOM 714 C CA . ILE A 1 89 ? -0.567 -2.558 -10.291 1.00 92.25 89 ILE A CA 1
ATOM 715 C C . ILE A 1 89 ? 0.564 -1.653 -9.801 1.00 92.25 89 ILE A C 1
ATOM 717 O O . ILE A 1 89 ? 1.339 -1.171 -10.621 1.00 92.25 89 ILE A O 1
ATOM 721 N N . GLY A 1 90 ? 0.693 -1.444 -8.490 1.00 91.88 90 GLY A N 1
ATOM 722 C CA . GLY A 1 90 ? 1.795 -0.696 -7.893 1.00 91.88 90 GLY A CA 1
ATOM 723 C C . GLY A 1 90 ? 3.160 -1.310 -8.214 1.00 91.88 90 GLY A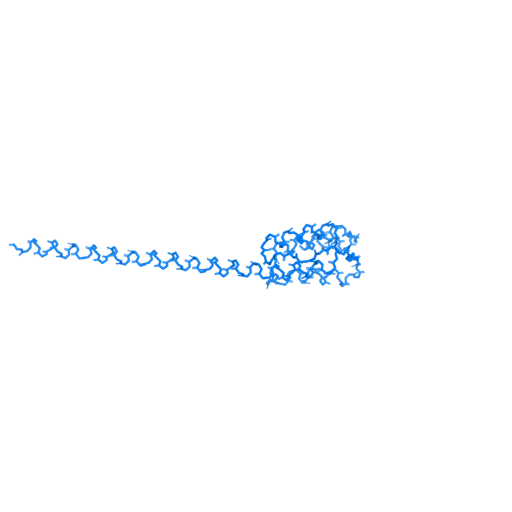 C 1
ATOM 724 O O . GLY A 1 90 ? 4.073 -0.582 -8.601 1.00 91.88 90 GLY A O 1
ATOM 725 N N . ASP A 1 91 ? 3.300 -2.637 -8.155 1.00 92.06 91 ASP A N 1
ATOM 726 C CA . ASP A 1 91 ? 4.548 -3.292 -8.560 1.00 92.06 91 ASP A CA 1
ATOM 727 C C . ASP A 1 91 ? 4.819 -3.122 -10.061 1.00 92.06 91 ASP A C 1
ATOM 729 O O . ASP A 1 91 ? 5.894 -2.664 -10.449 1.00 92.06 91 ASP A O 1
ATOM 733 N N . LEU A 1 92 ? 3.828 -3.416 -10.907 1.00 89.75 92 LEU A N 1
ATOM 734 C CA . LEU A 1 92 ? 3.978 -3.366 -12.365 1.00 89.75 92 LEU A CA 1
ATOM 735 C C . LEU A 1 92 ? 4.258 -1.946 -12.882 1.00 89.75 92 LEU A C 1
ATOM 737 O O . LEU A 1 92 ? 5.254 -1.721 -13.570 1.00 89.75 92 LEU A O 1
ATOM 741 N N . ALA A 1 93 ? 3.418 -0.977 -12.513 1.00 89.69 93 ALA A N 1
ATOM 742 C CA . ALA A 1 93 ? 3.485 0.390 -13.025 1.00 89.69 93 ALA A CA 1
ATOM 743 C C . ALA A 1 93 ? 4.809 1.080 -12.672 1.00 89.69 93 ALA A C 1
ATOM 745 O O . ALA A 1 93 ? 5.378 1.809 -13.485 1.00 89.69 93 ALA A O 1
ATOM 746 N N . PHE A 1 94 ? 5.309 0.850 -11.456 1.00 87.50 94 PHE A N 1
ATOM 747 C CA . PHE A 1 94 ? 6.511 1.517 -10.963 1.00 87.50 94 PHE A CA 1
ATOM 748 C C . PHE A 1 94 ? 7.792 0.725 -11.248 1.00 87.50 94 PHE A C 1
ATOM 750 O O . PHE A 1 94 ? 8.883 1.292 -11.174 1.00 87.50 94 PHE A O 1
ATOM 757 N N . LYS A 1 95 ? 7.696 -0.562 -11.602 1.00 85.19 95 LYS A N 1
ATOM 758 C CA . LYS A 1 95 ? 8.823 -1.320 -12.156 1.00 85.19 95 LYS A CA 1
ATOM 759 C C . LYS A 1 95 ? 9.202 -0.810 -13.540 1.00 85.19 95 LYS A C 1
ATOM 761 O O . LYS A 1 95 ? 10.367 -0.489 -13.767 1.00 85.19 95 LYS A O 1
ATOM 766 N N . ASP A 1 96 ? 8.217 -0.671 -14.421 1.00 72.69 96 ASP A N 1
ATOM 767 C CA . ASP A 1 96 ? 8.441 -0.195 -15.789 1.00 72.69 96 ASP A CA 1
ATOM 768 C C . ASP A 1 96 ? 8.992 1.238 -15.804 1.00 72.69 96 ASP A C 1
ATOM 770 O O . ASP A 1 96 ? 9.849 1.576 -16.623 1.00 72.69 96 ASP A O 1
ATOM 774 N N . GLN A 1 97 ? 8.548 2.076 -14.863 1.00 67.88 97 GLN A N 1
ATOM 775 C CA . GLN A 1 97 ? 9.039 3.444 -14.727 1.00 67.88 97 GLN A CA 1
ATOM 776 C C . GLN A 1 97 ? 10.511 3.501 -14.290 1.00 67.88 97 GLN A C 1
ATOM 778 O O . GLN A 1 97 ? 11.286 4.258 -14.872 1.00 67.88 97 GLN A O 1
ATOM 783 N N . GLU A 1 98 ? 10.925 2.676 -13.324 1.00 72.31 98 GLU A N 1
ATOM 784 C CA . GLU A 1 98 ? 12.329 2.607 -12.899 1.00 72.31 98 GLU A CA 1
ATOM 785 C C . GLU A 1 98 ? 13.235 2.092 -14.029 1.00 72.31 98 GLU A C 1
ATOM 787 O O . GLU A 1 98 ? 14.293 2.668 -14.290 1.00 72.31 98 GLU A O 1
ATOM 792 N N . GLU A 1 99 ? 12.813 1.046 -14.748 1.00 72.25 99 GLU A N 1
ATOM 793 C CA . GLU A 1 99 ? 13.564 0.515 -15.892 1.00 72.25 99 GLU A CA 1
ATOM 794 C C . GLU A 1 99 ? 13.681 1.548 -17.029 1.00 72.25 99 GLU A C 1
ATOM 796 O O . GLU A 1 99 ? 14.743 1.690 -17.650 1.00 72.25 99 GLU A O 1
ATOM 801 N N . PHE A 1 100 ? 12.618 2.317 -17.282 1.00 70.62 100 PHE A N 1
ATOM 802 C CA . PHE A 1 100 ? 12.628 3.414 -18.247 1.00 70.62 100 PHE A CA 1
ATOM 803 C C . PHE A 1 100 ? 13.589 4.540 -17.834 1.00 70.62 100 PHE A C 1
ATOM 805 O O . PHE A 1 100 ? 14.420 4.974 -18.642 1.00 70.62 100 PHE A O 1
ATOM 812 N N . ASP A 1 101 ? 13.525 4.986 -16.580 1.00 69.19 101 ASP A N 1
ATOM 813 C CA . ASP A 1 101 ? 14.371 6.059 -16.051 1.00 69.19 101 ASP A CA 1
ATOM 814 C C . ASP A 1 101 ? 15.854 5.654 -16.003 1.00 69.19 101 ASP A C 1
ATOM 816 O O . ASP A 1 101 ? 16.740 6.448 -16.358 1.00 69.19 101 ASP A O 1
ATOM 820 N N . ALA A 1 102 ? 16.139 4.395 -15.655 1.00 66.94 102 ALA A N 1
ATOM 821 C CA . ALA A 1 102 ? 17.485 3.834 -15.682 1.00 66.94 102 ALA A CA 1
ATOM 822 C C . ALA A 1 102 ? 18.052 3.845 -17.108 1.00 66.94 102 ALA A C 1
ATOM 824 O O . ALA A 1 102 ? 19.132 4.396 -17.348 1.00 66.94 102 ALA A O 1
ATOM 825 N N . ASN A 1 103 ? 17.299 3.324 -18.083 1.00 64.31 103 ASN A N 1
ATOM 826 C CA . ASN A 1 103 ? 17.712 3.317 -19.487 1.00 64.31 103 ASN A CA 1
ATOM 827 C C . ASN A 1 103 ? 17.962 4.731 -20.028 1.00 64.31 103 ASN A C 1
ATOM 829 O O . ASN A 1 103 ? 18.959 4.972 -20.713 1.00 64.31 103 ASN A O 1
ATOM 833 N N . ASN A 1 104 ? 17.106 5.694 -19.687 1.00 67.81 104 ASN A N 1
ATOM 834 C CA . ASN A 1 104 ? 17.260 7.079 -20.129 1.00 67.81 104 ASN A CA 1
ATOM 835 C C . ASN A 1 104 ? 18.522 7.738 -19.536 1.00 67.81 104 ASN A C 1
ATOM 837 O O . ASN A 1 104 ? 19.216 8.507 -20.210 1.00 67.81 104 ASN A O 1
ATOM 841 N N . THR A 1 105 ? 18.871 7.392 -18.296 1.00 68.00 105 THR A N 1
ATOM 842 C CA . THR A 1 105 ? 20.110 7.843 -17.647 1.00 68.00 105 THR A CA 1
ATOM 843 C C . THR A 1 105 ? 21.346 7.293 -18.363 1.00 68.00 105 THR A C 1
ATOM 845 O O . THR A 1 105 ? 22.231 8.069 -18.732 1.00 68.00 105 THR A O 1
ATOM 848 N N . TYR A 1 106 ? 21.375 5.992 -18.678 1.00 61.38 106 TYR A N 1
ATOM 849 C CA . TYR A 1 106 ? 22.478 5.386 -19.436 1.00 61.38 106 TYR A CA 1
ATOM 850 C C . TYR A 1 106 ? 22.660 6.012 -20.827 1.00 61.38 106 TYR A C 1
ATOM 852 O O . TYR A 1 106 ? 23.790 6.292 -21.238 1.00 61.38 106 TYR A O 1
ATOM 860 N N . VAL A 1 107 ? 21.567 6.284 -21.548 1.00 67.56 107 VAL A N 1
ATOM 861 C CA . VAL A 1 107 ? 21.620 6.925 -22.875 1.00 67.56 107 VAL A CA 1
ATOM 862 C C . VAL A 1 107 ? 22.208 8.337 -22.790 1.00 67.56 107 VAL A C 1
ATOM 864 O O . VAL A 1 107 ? 23.056 8.709 -23.613 1.00 67.56 107 VAL A O 1
ATOM 867 N N . LYS A 1 108 ? 21.816 9.126 -21.782 1.00 60.72 108 LYS A N 1
ATOM 868 C CA . LYS A 1 108 ? 22.363 10.475 -21.564 1.00 60.72 108 LYS A CA 1
ATOM 869 C C . LYS A 1 108 ? 23.857 10.436 -21.246 1.00 60.72 108 LYS A C 1
ATOM 871 O O . LYS A 1 108 ? 24.627 11.168 -21.870 1.00 60.72 108 LYS A O 1
ATOM 876 N N . GLU A 1 109 ? 24.289 9.562 -20.340 1.00 62.09 109 GLU A N 1
ATOM 877 C CA . GLU A 1 109 ? 25.707 9.441 -19.985 1.00 62.09 109 GLU A CA 1
ATOM 878 C C . GLU A 1 109 ? 26.573 8.956 -21.156 1.00 62.09 109 GLU A C 1
ATOM 880 O O . GLU A 1 109 ? 27.657 9.498 -21.395 1.00 62.09 109 GLU A O 1
ATOM 885 N N . GLY A 1 110 ? 26.088 7.979 -21.928 1.00 59.81 110 GLY A N 1
ATOM 886 C CA . GLY A 1 110 ? 26.771 7.489 -23.126 1.00 59.81 110 GLY A CA 1
ATOM 887 C C . GLY A 1 110 ? 26.942 8.577 -24.191 1.00 59.81 110 GLY A C 1
ATOM 888 O O . GLY A 1 110 ? 28.028 8.732 -24.756 1.00 59.81 110 GLY A O 1
ATOM 889 N N . THR A 1 111 ? 25.907 9.395 -24.404 1.00 70.50 111 THR A N 1
ATOM 890 C CA . THR A 1 111 ? 25.929 10.515 -25.362 1.00 70.50 111 THR A CA 1
ATOM 891 C C . THR A 1 111 ? 26.937 11.598 -24.956 1.00 70.50 111 THR A C 1
ATOM 893 O O . THR A 1 111 ? 27.693 12.099 -25.796 1.00 70.50 111 THR A O 1
ATOM 896 N N . ILE A 1 112 ? 27.013 11.932 -23.664 1.00 66.38 112 ILE A N 1
ATOM 897 C CA . ILE A 1 112 ? 27.971 12.921 -23.143 1.00 66.38 112 ILE A CA 1
ATOM 898 C C . ILE A 1 112 ? 29.413 12.413 -23.289 1.00 66.38 112 ILE A C 1
ATOM 900 O O . ILE A 1 112 ? 30.281 13.146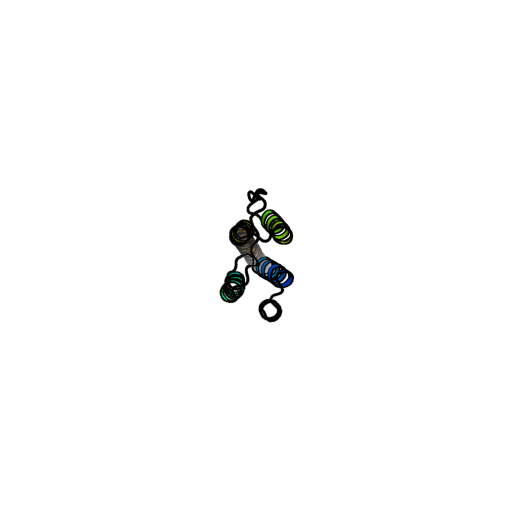 -23.773 1.00 66.38 112 ILE A O 1
ATOM 904 N N . ARG A 1 113 ? 29.676 11.147 -22.933 1.00 62.12 113 ARG A N 1
ATOM 905 C CA . ARG A 1 113 ? 31.017 10.545 -23.052 1.00 62.12 113 ARG A CA 1
ATOM 906 C C . ARG A 1 113 ? 31.491 10.464 -24.505 1.00 62.12 113 ARG A C 1
ATOM 908 O O . ARG A 1 113 ? 32.634 10.830 -24.782 1.00 62.12 113 ARG A O 1
ATOM 915 N N . GLY A 1 114 ? 30.619 10.056 -25.429 1.00 61.91 114 GLY A N 1
ATOM 916 C CA . GLY A 1 114 ? 30.942 10.005 -26.859 1.00 61.91 114 GLY A CA 1
ATOM 917 C C . GLY A 1 114 ? 31.264 11.386 -27.440 1.00 61.91 114 GLY A C 1
ATOM 918 O O . GLY A 1 114 ? 32.247 11.546 -28.164 1.00 61.91 114 GLY A O 1
ATOM 919 N N . THR A 1 115 ? 30.500 12.413 -27.055 1.00 71.12 115 THR A N 1
ATOM 920 C CA . THR A 1 115 ? 30.724 13.792 -27.522 1.00 71.12 115 THR A CA 1
ATOM 921 C C . THR A 1 115 ? 32.065 14.350 -27.031 1.00 71.12 115 THR A C 1
ATOM 923 O O . THR A 1 115 ? 32.812 14.934 -27.816 1.00 71.12 115 THR A O 1
ATOM 926 N N . LEU A 1 116 ? 32.428 14.120 -25.763 1.00 68.00 116 LEU A N 1
ATOM 927 C CA . LEU A 1 116 ? 33.716 14.557 -25.206 1.00 68.00 116 LEU A CA 1
ATOM 928 C C . LEU A 1 116 ? 34.919 13.900 -25.900 1.00 68.00 116 LEU A C 1
ATOM 930 O O . LEU A 1 116 ? 35.915 14.576 -26.157 1.00 68.00 116 LEU A O 1
ATOM 934 N N . GLN A 1 117 ? 34.830 12.611 -26.248 1.00 69.81 117 GLN A N 1
ATOM 935 C CA . GLN A 1 117 ? 35.899 11.918 -26.977 1.00 69.81 117 GLN A CA 1
ATOM 936 C C . GLN A 1 117 ? 36.093 12.474 -28.393 1.00 69.81 117 GLN A C 1
ATOM 938 O O . GLN A 1 117 ? 37.230 12.703 -28.806 1.00 69.81 117 GLN A O 1
ATOM 943 N N . ILE A 1 118 ? 35.002 12.739 -29.118 1.00 75.75 118 ILE A N 1
ATOM 944 C CA . ILE A 1 118 ? 35.062 13.305 -30.475 1.00 75.75 118 ILE A CA 1
ATOM 945 C C . ILE A 1 118 ? 35.658 14.716 -30.445 1.00 75.75 118 ILE A C 1
ATOM 947 O O . ILE A 1 118 ? 36.556 15.024 -31.230 1.00 75.75 118 ILE A O 1
ATOM 951 N N . VAL A 1 119 ? 35.203 15.567 -29.520 1.00 77.12 119 VAL A N 1
ATOM 952 C CA . VAL A 1 119 ? 35.721 16.937 -29.376 1.00 77.12 119 VAL A CA 1
ATOM 953 C C . VAL A 1 119 ? 37.199 16.921 -28.983 1.00 77.12 119 VAL A C 1
ATOM 955 O O . VAL A 1 119 ? 38.000 17.629 -29.594 1.00 77.12 119 VAL A O 1
ATOM 958 N N . GLY A 1 120 ? 37.591 16.069 -28.031 1.00 74.69 120 GLY A N 1
ATOM 959 C CA . GLY A 1 120 ? 38.992 15.894 -27.646 1.00 74.69 120 GLY A CA 1
ATOM 960 C C . GLY A 1 120 ? 39.873 15.464 -28.823 1.00 74.69 120 GLY A C 1
ATOM 961 O O . GLY A 1 120 ? 40.934 16.046 -29.046 1.00 74.69 120 GLY A O 1
ATOM 962 N N . PHE A 1 121 ? 39.409 14.509 -29.633 1.00 79.94 121 PHE A N 1
ATOM 963 C CA . PHE A 1 121 ? 40.133 14.054 -30.820 1.00 79.94 121 PHE A CA 1
ATOM 964 C C . PHE A 1 121 ? 40.271 15.154 -31.885 1.00 79.94 121 PHE A C 1
ATOM 966 O O . PHE A 1 121 ? 41.352 15.329 -32.451 1.00 79.94 121 PHE A O 1
ATOM 973 N N . MET A 1 122 ? 39.223 15.953 -32.118 1.00 81.56 122 MET A N 1
ATOM 974 C CA . MET A 1 122 ? 39.290 17.086 -33.050 1.00 81.56 122 MET A CA 1
ATOM 975 C C . MET A 1 122 ? 40.295 18.153 -32.609 1.00 81.56 122 MET A C 1
ATOM 977 O O . MET A 1 122 ? 41.055 18.650 -33.439 1.00 81.56 122 MET A O 1
ATOM 981 N N . ILE A 1 123 ? 40.347 18.476 -31.314 1.00 85.88 123 ILE A N 1
ATOM 982 C CA . ILE A 1 123 ? 41.319 19.439 -30.775 1.00 85.88 123 ILE A CA 1
ATOM 983 C C . ILE A 1 123 ? 42.750 18.936 -31.003 1.00 85.88 123 ILE A C 1
ATOM 985 O O . ILE A 1 123 ? 43.603 19.694 -31.466 1.00 85.88 123 ILE A O 1
ATOM 989 N N . VAL A 1 124 ? 43.014 17.652 -30.744 1.00 85.31 124 VAL A N 1
ATOM 990 C CA . VAL A 1 124 ? 44.335 17.044 -30.982 1.00 85.31 124 VAL A CA 1
ATOM 991 C C . VAL A 1 124 ? 44.721 17.110 -32.463 1.00 85.31 124 VAL A C 1
ATOM 993 O O . VAL A 1 124 ? 45.847 17.495 -32.782 1.00 85.31 124 VAL A O 1
ATOM 996 N N . LEU A 1 125 ? 43.794 16.803 -33.377 1.00 86.06 125 LEU A N 1
ATOM 997 C CA . LEU A 1 125 ? 44.039 16.903 -34.819 1.00 86.06 125 LEU A CA 1
ATOM 998 C C . LEU A 1 125 ? 44.313 18.342 -35.273 1.00 86.06 125 LEU A C 1
ATOM 1000 O O . LEU A 1 125 ? 45.225 18.563 -36.071 1.00 86.06 125 LEU A O 1
ATOM 1004 N N . MET A 1 126 ? 43.570 19.324 -34.754 1.00 84.25 126 MET A N 1
ATOM 1005 C CA . MET A 1 126 ? 43.797 20.740 -35.057 1.00 84.25 126 MET A CA 1
ATOM 1006 C C . MET A 1 126 ? 45.176 21.211 -34.586 1.00 84.25 126 MET A C 1
ATOM 1008 O O . MET A 1 126 ? 45.889 21.871 -35.343 1.00 84.25 126 MET A O 1
ATOM 1012 N N . LEU A 1 127 ? 45.582 20.837 -33.369 1.00 85.56 127 LEU A N 1
ATOM 1013 C CA . LEU A 1 127 ? 46.908 21.164 -32.836 1.00 85.56 127 LEU A CA 1
ATOM 1014 C C . LEU A 1 127 ? 48.026 20.505 -33.651 1.00 85.56 127 LEU A C 1
ATOM 1016 O O . LEU A 1 127 ? 49.027 21.154 -33.958 1.00 85.56 127 LEU A O 1
ATOM 1020 N N . PHE A 1 128 ? 47.847 19.242 -34.047 1.00 85.31 128 PHE A N 1
ATOM 1021 C CA . PHE A 1 128 ? 48.798 18.539 -34.906 1.00 85.31 128 PHE A CA 1
ATOM 1022 C C . PHE A 1 128 ? 48.938 19.222 -36.273 1.00 85.31 128 PHE A C 1
ATOM 1024 O O . PHE A 1 128 ? 50.053 19.488 -36.719 1.00 85.31 128 PHE A O 1
ATOM 1031 N N . TYR A 1 129 ? 47.818 19.573 -36.911 1.00 84.88 129 TYR A N 1
ATOM 1032 C CA . TYR A 1 129 ? 47.812 20.280 -38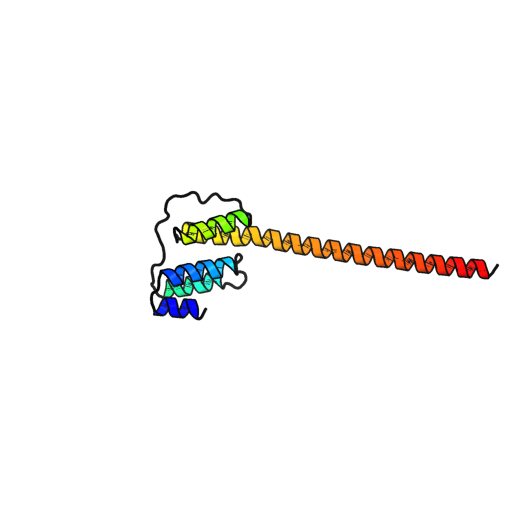.191 1.00 84.88 129 TYR A CA 1
ATOM 1033 C C . TYR A 1 129 ? 48.513 21.642 -38.103 1.00 84.88 129 TYR A C 1
ATOM 1035 O O . TYR A 1 129 ? 49.367 21.953 -38.933 1.00 84.88 129 TYR A O 1
ATOM 1043 N N . TYR A 1 130 ? 48.218 22.423 -37.060 1.00 85.06 130 TYR A N 1
ATOM 1044 C CA . TYR A 1 130 ? 48.861 23.714 -36.811 1.00 85.06 130 TYR A CA 1
ATOM 1045 C C . TYR A 1 130 ? 50.381 23.580 -36.623 1.00 85.06 130 TYR A C 1
ATOM 1047 O O . TYR A 1 130 ? 51.158 24.340 -37.203 1.00 85.06 130 TYR A O 1
ATOM 1055 N N . PHE A 1 131 ? 50.824 22.572 -35.867 1.00 81.88 131 PHE A N 1
ATOM 1056 C CA . PHE A 1 131 ? 52.245 22.316 -35.633 1.00 81.88 131 PHE A CA 1
ATOM 1057 C C . PHE A 1 131 ? 52.993 21.877 -36.901 1.00 81.88 131 PHE A C 1
ATOM 1059 O O . PHE A 1 131 ? 54.133 22.285 -37.119 1.00 81.88 131 PHE A O 1
ATOM 1066 N N . VAL A 1 132 ? 52.356 21.070 -37.756 1.00 81.00 132 VAL A N 1
ATOM 1067 C CA . VAL A 1 132 ? 52.921 20.649 -39.049 1.00 81.00 132 VAL A CA 1
ATOM 1068 C C . VAL A 1 132 ? 53.031 21.829 -40.019 1.00 81.00 132 VAL A C 1
ATOM 1070 O O . VAL A 1 132 ? 54.036 21.943 -40.719 1.00 81.00 132 VAL A O 1
ATOM 1073 N N . LEU A 1 133 ? 52.042 22.727 -40.038 1.00 75.50 133 LEU A N 1
ATOM 1074 C CA . LEU A 1 133 ? 52.051 23.928 -40.878 1.00 75.50 133 LEU A CA 1
ATOM 1075 C C . LEU A 1 133 ? 53.137 24.932 -40.488 1.00 75.50 133 LEU A C 1
ATOM 1077 O O . LEU A 1 133 ? 53.787 25.465 -41.376 1.00 75.50 133 LEU A O 1
ATOM 1081 N N . MET A 1 134 ? 53.373 25.165 -39.192 1.00 73.62 134 MET A N 1
ATOM 1082 C CA . MET A 1 134 ? 54.424 26.092 -38.739 1.00 73.62 134 MET A CA 1
ATOM 1083 C C . MET A 1 134 ? 55.857 25.571 -38.941 1.00 73.62 134 MET A C 1
ATOM 1085 O O . MET A 1 134 ? 56.807 26.332 -38.782 1.00 73.62 134 MET A O 1
ATOM 1089 N N . LYS A 1 135 ? 56.036 24.279 -39.245 1.00 65.94 135 LYS A N 1
ATOM 1090 C CA . LYS A 1 135 ? 57.349 23.676 -39.533 1.00 65.94 135 LYS A CA 1
ATOM 1091 C C . LYS A 1 135 ? 57.703 23.629 -41.027 1.00 65.94 135 LYS A C 1
ATOM 1093 O O . LYS A 1 135 ? 58.759 23.090 -41.361 1.00 65.94 135 LYS A O 1
ATOM 1098 N N . ARG A 1 136 ? 56.841 24.151 -41.904 1.00 54.09 136 ARG A N 1
ATOM 1099 C CA . ARG A 1 136 ? 57.131 24.402 -43.324 1.00 54.09 136 ARG A CA 1
ATOM 1100 C C . ARG A 1 136 ? 57.491 25.862 -43.540 1.00 54.09 136 ARG A C 1
ATOM 1102 O O . ARG A 1 136 ? 58.347 26.090 -44.418 1.00 54.09 136 ARG A O 1
#